Protein AF-V6AUW4-F1 (afdb_monomer_lite)

pLDDT: mean 81.78, std 16.31, range [45.12, 98.38]

Foldseek 3Di:
DDPVVVVVVVVVVVVPPDPPPPQPFDDQQPVDRQQDDDSDPQDALVVLQVSLVCVCVVQDVVVLVVLVVVLVVCVVVVNNVVQCVVDVVNVSSQSNCVSVPVDDDDVVPVDNNHPVSVVVVVVVVVVVVVVVVVVVVVVVVVVVVVVVVVVD

Radius of gyration: 26.22 Å; chains: 1; bounding box: 66×28×80 Å

Sequence (152 aa):
MNKFVILFCSIIFGMSASLTYVSASCAQNTDWQEAPCFDVLPVNREEYRTAWESYYDHKGSEWMEQKKLEMFDAKNNGTLADWMNDNIANHNVFSYYHSIGEISFPSEYDRPFFEDDFRYYAQFQQVLLFIIIIGIILASIIVGVFIIKKRK

Structure (mmCIF, N/CA/C/O backbone):
data_AF-V6AUW4-F1
#
_entry.id   AF-V6AUW4-F1
#
loop_
_atom_site.group_PDB
_atom_site.id
_atom_site.type_symbol
_atom_site.label_atom_id
_atom_site.label_alt_id
_atom_site.label_comp_id
_atom_site.label_asym_id
_atom_site.label_entity_id
_atom_site.label_seq_id
_atom_site.pdbx_PDB_ins_code
_atom_site.Cartn_x
_atom_site.Cartn_y
_atom_site.Cartn_z
_atom_site.occupancy
_atom_site.B_iso_or_equiv
_atom_site.auth_seq_id
_atom_site.auth_comp_id
_atom_site.auth_asym_id
_atom_site.auth_atom_id
_atom_site.pdbx_PDB_model_num
ATOM 1 N N . MET A 1 1 ? 9.513 3.783 61.496 1.00 52.12 1 MET A N 1
ATOM 2 C CA . MET A 1 1 ? 9.623 3.969 60.031 1.00 52.12 1 MET A CA 1
ATOM 3 C C . MET A 1 1 ? 9.109 2.702 59.357 1.00 52.12 1 MET A C 1
ATOM 5 O O . MET A 1 1 ? 9.710 1.648 59.533 1.00 52.12 1 MET A O 1
ATOM 9 N N . ASN A 1 2 ? 7.932 2.760 58.727 1.00 48.38 2 ASN A N 1
ATOM 10 C CA . ASN A 1 2 ? 7.224 1.571 58.244 1.00 48.38 2 ASN A CA 1
ATOM 11 C C . ASN A 1 2 ? 7.940 0.962 57.034 1.00 48.38 2 ASN A C 1
ATOM 13 O O . ASN A 1 2 ? 8.012 1.585 55.978 1.00 48.38 2 ASN A O 1
ATOM 17 N N . LYS A 1 3 ? 8.416 -0.280 57.185 1.00 48.31 3 LYS A N 1
ATOM 18 C CA . LYS A 1 3 ? 9.078 -1.082 56.138 1.00 48.31 3 LYS A CA 1
ATOM 19 C C . LYS A 1 3 ? 8.248 -1.194 54.844 1.00 48.31 3 LYS A C 1
ATOM 21 O O . LYS A 1 3 ? 8.813 -1.366 53.772 1.00 48.31 3 LYS A O 1
ATOM 26 N N . PHE A 1 4 ? 6.930 -1.003 54.937 1.00 53.72 4 PHE A N 1
ATOM 27 C CA . PHE A 1 4 ? 6.003 -0.955 53.804 1.00 53.72 4 PHE A CA 1
ATOM 28 C C . PHE A 1 4 ? 6.183 0.259 52.878 1.00 53.72 4 PHE A C 1
ATOM 30 O O . PHE A 1 4 ? 5.978 0.124 51.678 1.00 53.72 4 PHE A O 1
ATOM 37 N N . VAL A 1 5 ? 6.606 1.422 53.390 1.00 54.50 5 VAL A N 1
ATOM 38 C CA . VAL A 1 5 ? 6.783 2.636 52.564 1.00 54.50 5 VAL A CA 1
ATOM 39 C C . VAL A 1 5 ? 8.014 2.511 51.665 1.00 54.50 5 VAL A C 1
ATOM 41 O O . VAL A 1 5 ? 7.983 2.912 50.507 1.00 54.50 5 VAL A O 1
ATOM 44 N N . ILE A 1 6 ? 9.081 1.887 52.173 1.00 56.88 6 ILE A N 1
ATOM 45 C CA . ILE A 1 6 ? 10.311 1.654 51.404 1.00 56.88 6 ILE A CA 1
ATOM 46 C C . ILE A 1 6 ? 10.043 0.641 50.281 1.00 56.88 6 ILE A C 1
ATOM 48 O O . ILE A 1 6 ? 10.455 0.876 49.151 1.00 56.88 6 ILE A O 1
ATOM 52 N N . LEU A 1 7 ? 9.277 -0.422 50.560 1.00 54.62 7 LEU A N 1
ATOM 53 C CA . LEU A 1 7 ? 8.933 -1.445 49.566 1.00 54.62 7 LEU A CA 1
ATOM 54 C C . LEU A 1 7 ? 8.067 -0.889 48.420 1.00 54.62 7 LEU A C 1
ATOM 56 O O . LEU A 1 7 ? 8.267 -1.250 47.264 1.00 54.62 7 LEU A O 1
ATOM 60 N N . PHE A 1 8 ? 7.133 0.017 48.729 1.00 52.81 8 PHE A N 1
ATOM 61 C CA . PHE A 1 8 ? 6.244 0.616 47.730 1.00 52.81 8 PHE A CA 1
ATOM 62 C C . PHE A 1 8 ? 6.997 1.564 46.779 1.00 52.81 8 PHE A C 1
ATOM 64 O O . PHE A 1 8 ? 6.761 1.542 45.573 1.00 52.81 8 PHE A O 1
ATOM 71 N N . CYS A 1 9 ? 7.973 2.329 47.284 1.00 53.62 9 CYS A N 1
ATOM 72 C CA . CYS A 1 9 ? 8.816 3.189 46.445 1.00 53.62 9 CYS A CA 1
ATOM 73 C C . CYS A 1 9 ? 9.767 2.393 45.533 1.00 53.62 9 CYS A C 1
ATOM 75 O O . CYS A 1 9 ? 10.025 2.816 44.407 1.00 53.62 9 CYS A O 1
ATOM 77 N N . SER A 1 10 ? 10.263 1.231 45.973 1.00 54.31 10 SER A N 1
ATOM 78 C CA . SER A 1 10 ? 11.155 0.388 45.161 1.00 54.31 10 SER A CA 1
ATOM 79 C C . SER A 1 10 ? 10.449 -0.267 43.968 1.00 54.31 10 SER A C 1
ATOM 81 O O . SER A 1 10 ? 11.071 -0.459 42.927 1.00 54.31 10 SER A O 1
ATOM 83 N N . ILE A 1 11 ? 9.153 -0.578 44.092 1.00 55.09 11 ILE A N 1
ATOM 84 C CA . ILE A 1 11 ? 8.361 -1.189 43.011 1.00 55.09 11 ILE A CA 1
ATOM 85 C C . ILE A 1 11 ? 8.001 -0.149 41.941 1.00 55.09 11 ILE A C 1
ATOM 87 O O . ILE A 1 11 ? 8.085 -0.441 40.751 1.00 55.09 11 ILE A O 1
ATOM 91 N N . ILE A 1 12 ? 7.680 1.085 42.347 1.00 53.41 12 ILE A N 1
ATOM 92 C CA . ILE A 1 12 ? 7.352 2.174 41.412 1.00 53.41 12 ILE A CA 1
ATOM 93 C C . ILE A 1 12 ? 8.595 2.621 40.622 1.00 53.41 12 ILE A C 1
ATOM 95 O O . ILE A 1 12 ? 8.488 2.922 39.438 1.00 53.41 12 ILE A O 1
ATOM 99 N N . PHE A 1 13 ? 9.787 2.603 41.231 1.00 48.47 13 PHE A N 1
ATOM 100 C CA . PHE A 1 13 ? 11.029 2.982 40.544 1.00 48.47 13 PHE A CA 1
ATOM 101 C C . PHE A 1 13 ? 11.564 1.890 39.593 1.00 48.47 13 PHE A C 1
ATOM 103 O O . PHE A 1 13 ? 12.272 2.201 38.639 1.00 48.47 13 PHE A O 1
ATOM 110 N N . GLY A 1 14 ? 11.205 0.618 39.815 1.00 47.50 14 GLY A N 1
ATOM 111 C CA . GLY A 1 14 ? 11.607 -0.509 38.961 1.00 47.50 14 GLY A CA 1
ATOM 112 C C . GLY A 1 14 ? 10.835 -0.621 37.639 1.00 47.50 14 GLY A C 1
ATOM 113 O O . GLY A 1 14 ? 11.325 -1.246 36.703 1.00 47.50 14 GLY A O 1
ATOM 114 N N . MET A 1 15 ? 9.659 0.010 37.532 1.00 48.44 15 MET A N 1
ATOM 115 C CA . MET A 1 15 ? 8.868 0.060 36.290 1.00 48.44 15 MET A CA 1
ATOM 116 C C . MET A 1 15 ? 9.311 1.164 35.319 1.00 48.44 15 MET A C 1
ATOM 118 O O . MET A 1 15 ? 8.814 1.230 34.200 1.00 48.44 15 MET A O 1
ATOM 122 N N . SER A 1 16 ? 10.294 1.981 35.702 1.00 49.38 16 SER A N 1
ATOM 123 C CA . SER A 1 16 ? 10.954 2.954 34.821 1.00 49.38 16 SER A CA 1
ATOM 124 C C . SER A 1 16 ? 12.023 2.315 33.926 1.00 49.38 16 SER A C 1
ATOM 126 O O . SER A 1 16 ? 12.830 3.033 33.334 1.00 49.38 16 SER A O 1
ATOM 128 N N . ALA A 1 17 ? 12.081 0.979 33.871 1.00 50.50 17 ALA A N 1
ATOM 129 C CA . ALA A 1 17 ? 12.990 0.231 33.020 1.00 50.50 17 ALA A CA 1
ATOM 130 C C . ALA A 1 17 ? 12.699 0.545 31.547 1.00 50.50 17 ALA A C 1
ATOM 132 O O . ALA A 1 17 ? 11.838 -0.059 30.917 1.00 50.50 17 ALA A O 1
ATOM 133 N N . SER A 1 18 ? 13.429 1.536 31.045 1.00 49.56 18 SER A N 1
ATOM 134 C CA . SER A 1 18 ? 13.955 1.635 29.691 1.00 49.56 18 SER A CA 1
ATOM 135 C C . SER A 1 18 ? 13.035 1.056 28.617 1.00 49.56 18 SER A C 1
ATOM 137 O O . SER A 1 18 ? 13.272 -0.044 28.113 1.00 49.56 18 SER A O 1
ATOM 139 N N . LEU A 1 19 ? 12.036 1.837 28.199 1.00 46.84 19 LEU A N 1
ATOM 140 C CA . LEU A 1 19 ? 11.537 1.740 26.830 1.00 46.84 19 LEU A CA 1
ATOM 141 C C . LEU A 1 19 ? 12.725 2.056 25.917 1.00 46.84 19 LEU A C 1
ATOM 143 O O . LEU A 1 19 ? 13.024 3.209 25.615 1.00 46.84 19 LEU A O 1
ATOM 147 N N . THR A 1 20 ? 13.478 1.019 25.567 1.00 47.50 20 THR A N 1
ATOM 148 C CA . THR A 1 20 ? 14.484 1.091 24.521 1.00 47.50 20 THR A CA 1
ATOM 149 C C . THR A 1 20 ? 13.712 1.326 23.236 1.00 47.50 20 THR A C 1
ATOM 151 O O . THR A 1 20 ? 12.987 0.458 22.756 1.00 47.50 20 THR A O 1
ATOM 154 N N . TYR A 1 21 ? 13.795 2.555 22.734 1.00 45.12 21 TYR A N 1
ATOM 155 C CA . TYR A 1 21 ? 13.275 2.916 21.428 1.00 45.12 21 TYR A CA 1
ATOM 156 C C . TYR A 1 21 ? 14.123 2.152 20.407 1.00 45.12 21 TYR A C 1
ATOM 158 O O . TYR A 1 21 ? 15.222 2.574 20.051 1.00 45.12 21 TYR A O 1
ATOM 166 N N . VAL A 1 22 ? 13.671 0.962 20.015 1.00 47.94 22 VAL A N 1
ATOM 167 C CA . VAL A 1 22 ? 14.249 0.254 18.877 1.00 47.94 22 VAL A CA 1
ATOM 168 C C . VAL A 1 22 ? 13.820 1.049 17.650 1.00 47.94 22 VAL A C 1
ATOM 170 O O . VAL A 1 22 ? 12.699 0.913 17.173 1.00 47.94 22 VAL A O 1
ATOM 173 N N . SER A 1 23 ? 14.693 1.945 17.191 1.00 51.09 23 SER A N 1
ATOM 174 C CA . SER A 1 23 ? 14.584 2.530 15.858 1.00 51.09 23 SER A CA 1
ATOM 175 C C . SER A 1 23 ? 14.876 1.403 14.873 1.00 51.09 23 SER A C 1
ATOM 177 O O . SER A 1 23 ? 16.025 1.011 14.678 1.00 51.09 23 SER A O 1
ATOM 179 N N . ALA A 1 24 ? 13.820 0.802 14.331 1.00 52.00 24 ALA A N 1
ATOM 180 C CA . ALA A 1 24 ? 13.949 -0.021 13.145 1.00 52.00 24 ALA A CA 1
ATOM 181 C C . ALA A 1 24 ? 14.190 0.947 11.985 1.00 52.00 24 ALA A C 1
ATOM 183 O O . ALA A 1 24 ? 13.253 1.584 11.534 1.00 52.00 24 ALA A O 1
ATOM 184 N N . SER A 1 25 ? 15.444 1.118 11.567 1.00 63.66 25 SER A N 1
ATOM 185 C CA . SER A 1 25 ? 15.732 1.717 10.265 1.00 63.66 25 SER A CA 1
ATOM 186 C C . SER A 1 25 ? 15.268 0.739 9.192 1.00 63.66 25 SER A C 1
ATOM 188 O O . SER A 1 25 ? 15.566 -0.456 9.329 1.00 63.66 25 SER A O 1
ATOM 190 N N . CYS A 1 26 ? 14.598 1.197 8.132 1.00 71.00 26 CYS A N 1
ATOM 191 C CA . CYS A 1 26 ? 14.218 0.299 7.042 1.00 71.00 26 CYS A CA 1
ATOM 192 C C . CYS A 1 26 ? 15.391 -0.566 6.577 1.00 71.00 26 CYS A C 1
ATOM 194 O O . CYS A 1 26 ? 16.520 -0.099 6.395 1.00 71.00 26 CYS A O 1
ATOM 196 N N . ALA A 1 27 ? 15.103 -1.852 6.381 1.00 71.50 27 ALA A N 1
ATOM 197 C CA . ALA A 1 27 ? 16.040 -2.754 5.745 1.00 71.50 27 ALA A CA 1
ATOM 198 C C . ALA A 1 27 ? 16.359 -2.246 4.333 1.00 71.50 27 ALA A C 1
ATOM 200 O O . ALA A 1 27 ? 15.503 -1.675 3.656 1.00 71.50 27 ALA A O 1
ATOM 201 N N . GLN A 1 28 ? 17.595 -2.469 3.887 1.00 77.94 28 GLN A N 1
ATOM 202 C CA . GLN A 1 28 ? 18.009 -2.094 2.542 1.00 77.94 28 GLN A CA 1
ATOM 203 C C . GLN A 1 28 ? 17.101 -2.773 1.506 1.00 77.94 28 GLN A C 1
ATOM 205 O O . GLN A 1 28 ? 16.986 -4.000 1.480 1.00 77.94 28 GLN A O 1
ATOM 210 N N . ASN A 1 29 ? 16.475 -1.970 0.646 1.00 84.44 29 ASN A N 1
ATOM 211 C CA . ASN A 1 29 ? 15.628 -2.462 -0.431 1.00 84.44 29 ASN A CA 1
ATOM 212 C C . ASN A 1 29 ? 16.516 -2.895 -1.608 1.00 84.44 29 ASN A C 1
ATOM 214 O O . ASN A 1 29 ? 17.133 -2.072 -2.283 1.00 84.44 29 ASN A O 1
ATOM 218 N N . THR A 1 30 ? 16.642 -4.207 -1.813 1.00 88.81 30 THR A N 1
ATOM 219 C CA . THR A 1 30 ? 17.490 -4.781 -2.871 1.00 88.81 30 THR A CA 1
ATOM 220 C C . THR A 1 30 ? 16.897 -4.619 -4.269 1.00 88.81 30 THR A C 1
ATOM 222 O O . THR A 1 30 ? 17.629 -4.752 -5.246 1.00 88.81 30 THR A O 1
ATOM 225 N N . ASP A 1 31 ? 15.599 -4.328 -4.369 1.00 91.12 31 ASP A N 1
ATOM 226 C CA . ASP A 1 31 ? 14.889 -4.127 -5.632 1.00 91.12 31 ASP A CA 1
ATOM 227 C C . ASP A 1 31 ? 15.040 -2.696 -6.165 1.00 91.12 31 ASP A C 1
ATOM 229 O O . ASP A 1 31 ? 15.197 -2.502 -7.372 1.00 91.12 31 ASP A O 1
ATOM 233 N N . TRP A 1 32 ? 15.014 -1.707 -5.268 1.00 91.50 32 TRP A N 1
ATOM 234 C CA . TRP A 1 32 ? 15.182 -0.292 -5.588 1.00 91.50 32 TRP A CA 1
ATOM 235 C C . TRP A 1 32 ? 15.854 0.433 -4.417 1.00 91.50 32 TRP A C 1
ATOM 237 O O . TRP A 1 32 ? 15.247 0.640 -3.371 1.00 91.50 32 TRP A O 1
ATOM 247 N N . GLN A 1 33 ? 17.125 0.816 -4.579 1.00 88.00 33 GLN A N 1
ATOM 248 C CA . GLN A 1 33 ? 17.925 1.391 -3.485 1.00 88.00 33 GLN A CA 1
ATOM 249 C C . GLN A 1 33 ? 17.393 2.732 -2.962 1.00 88.00 33 GLN A C 1
ATOM 251 O O . GLN A 1 33 ? 17.658 3.074 -1.813 1.00 88.00 33 GLN A O 1
ATOM 256 N N . GLU A 1 34 ? 16.666 3.480 -3.791 1.00 88.44 34 GLU A N 1
ATOM 257 C CA . GLU A 1 34 ? 16.093 4.784 -3.434 1.00 88.44 34 GLU A CA 1
ATOM 258 C C . GLU A 1 34 ? 14.651 4.651 -2.922 1.00 88.44 34 GLU A C 1
ATOM 260 O O . GLU A 1 34 ? 13.992 5.665 -2.698 1.00 88.44 34 GLU A O 1
ATOM 265 N N . ALA A 1 35 ? 14.157 3.418 -2.738 1.00 87.56 35 ALA A N 1
ATOM 266 C CA . ALA A 1 35 ? 12.807 3.182 -2.254 1.00 87.56 35 ALA A CA 1
ATOM 267 C C . ALA A 1 35 ? 12.569 3.901 -0.921 1.00 87.56 35 ALA A C 1
ATOM 269 O O . ALA A 1 35 ? 13.405 3.814 -0.011 1.00 87.56 35 ALA A O 1
ATOM 270 N N . PRO A 1 36 ? 11.429 4.596 -0.780 1.00 87.50 36 PRO A N 1
ATOM 271 C CA . PRO A 1 36 ? 11.172 5.383 0.405 1.00 87.50 36 PRO A CA 1
ATOM 272 C C . PRO A 1 36 ? 10.966 4.499 1.630 1.00 87.50 36 PRO A C 1
ATOM 274 O O . PRO A 1 36 ? 10.392 3.410 1.572 1.00 87.50 36 PRO A O 1
ATOM 277 N N . CYS A 1 37 ? 11.429 5.018 2.759 1.00 83.56 37 CYS A N 1
ATOM 278 C CA . CYS A 1 37 ? 11.351 4.373 4.053 1.00 83.56 37 CYS A CA 1
ATOM 279 C C . CYS A 1 37 ? 10.403 5.158 4.961 1.00 83.56 37 CYS A C 1
ATOM 281 O O . CYS A 1 37 ? 10.664 6.318 5.275 1.00 83.56 37 CYS A O 1
ATOM 283 N N . PHE A 1 38 ? 9.313 4.521 5.386 1.00 83.06 38 PHE A N 1
ATOM 284 C CA . PHE A 1 38 ? 8.312 5.125 6.266 1.00 83.06 38 PHE A CA 1
ATOM 285 C C . PHE A 1 38 ? 8.342 4.449 7.642 1.00 83.06 38 PHE A C 1
ATOM 287 O O . PHE A 1 38 ? 7.572 3.530 7.913 1.00 83.06 38 PHE A O 1
ATOM 294 N N . ASP A 1 39 ? 9.245 4.908 8.515 1.00 74.62 39 ASP A N 1
ATOM 295 C CA . ASP A 1 39 ? 9.443 4.348 9.866 1.00 74.62 39 ASP A CA 1
ATOM 296 C C . ASP A 1 39 ? 8.332 4.734 10.862 1.00 74.62 39 ASP A C 1
ATOM 298 O O . ASP A 1 39 ? 8.222 4.159 11.948 1.00 74.62 39 ASP A O 1
ATOM 302 N N . VAL A 1 40 ? 7.504 5.723 10.513 1.00 73.50 40 VAL A N 1
ATOM 303 C CA . VAL A 1 40 ? 6.413 6.221 11.355 1.00 73.50 40 VAL A CA 1
ATOM 304 C C . VAL A 1 40 ? 5.112 6.178 10.566 1.00 73.50 40 VAL A C 1
ATOM 306 O O . VAL A 1 40 ? 4.994 6.789 9.508 1.00 73.50 40 VAL A O 1
ATOM 309 N N . LEU A 1 41 ? 4.131 5.461 11.112 1.00 77.12 41 LEU A N 1
ATOM 310 C CA . LEU A 1 41 ? 2.742 5.503 10.667 1.00 77.12 41 LEU A CA 1
ATOM 311 C C . LEU A 1 41 ? 1.922 6.380 11.628 1.00 77.12 41 LEU A C 1
ATOM 313 O O . LEU A 1 41 ? 2.213 6.393 12.831 1.00 77.12 41 LEU A O 1
ATOM 317 N N . PRO A 1 42 ? 0.851 7.034 11.155 1.00 78.12 42 PRO A N 1
ATOM 318 C CA . PRO A 1 42 ? 0.371 7.064 9.769 1.00 78.12 42 PRO A CA 1
ATOM 319 C C . PRO A 1 42 ? 1.184 8.010 8.865 1.00 78.12 42 PRO A C 1
ATOM 321 O O . PRO A 1 42 ? 1.794 8.955 9.354 1.00 78.12 42 PRO A O 1
ATOM 324 N N . VAL A 1 43 ? 1.174 7.762 7.551 1.00 85.69 43 VAL A N 1
ATOM 325 C CA . VAL A 1 43 ? 1.907 8.561 6.548 1.00 85.69 43 VAL A CA 1
ATOM 326 C C . VAL A 1 43 ? 0.973 9.563 5.876 1.00 85.69 43 VAL A C 1
ATOM 328 O O . VAL A 1 43 ? -0.209 9.284 5.647 1.00 85.69 43 VAL A O 1
ATOM 331 N N . ASN A 1 44 ? 1.486 10.735 5.511 1.00 88.69 44 ASN A N 1
ATOM 332 C CA . ASN A 1 44 ? 0.741 11.652 4.663 1.00 88.69 44 ASN A CA 1
ATOM 333 C C . ASN A 1 44 ? 0.557 11.062 3.250 1.00 88.69 44 ASN A C 1
ATOM 335 O O . ASN A 1 44 ? 1.514 10.625 2.614 1.00 88.69 44 ASN A O 1
ATOM 339 N N . ARG A 1 45 ? -0.674 11.063 2.726 1.00 88.12 45 ARG A N 1
ATOM 340 C CA . ARG A 1 45 ? -0.985 10.441 1.426 1.00 88.12 45 ARG A CA 1
ATOM 341 C C . ARG A 1 45 ? -0.215 11.061 0.260 1.00 88.12 45 ARG A C 1
ATOM 343 O O . ARG A 1 45 ? 0.240 10.335 -0.617 1.00 88.12 45 ARG A O 1
ATOM 350 N N . GLU A 1 46 ? -0.066 12.382 0.251 1.00 90.62 46 GLU A N 1
ATOM 351 C CA . GLU A 1 46 ? 0.620 13.084 -0.836 1.00 90.62 46 GLU A CA 1
ATOM 352 C C . GLU A 1 46 ? 2.134 12.869 -0.775 1.00 90.62 46 GLU A C 1
ATOM 354 O O . GLU A 1 46 ? 2.773 12.664 -1.806 1.00 90.62 46 GLU A O 1
ATOM 359 N N . GLU A 1 47 ? 2.699 12.838 0.432 1.00 91.31 47 GLU A N 1
ATOM 360 C CA . GLU A 1 47 ? 4.094 12.449 0.647 1.00 91.31 47 GLU A CA 1
ATOM 361 C C . GLU A 1 47 ? 4.346 11.016 0.167 1.00 91.31 47 GLU A C 1
ATOM 363 O O . GLU A 1 47 ? 5.276 10.780 -0.600 1.00 91.31 47 GLU A O 1
ATOM 368 N N . TYR A 1 48 ? 3.473 10.073 0.537 1.00 91.75 48 TYR A N 1
ATOM 369 C CA . TYR A 1 48 ? 3.561 8.684 0.095 1.00 91.75 48 TYR A CA 1
ATOM 370 C C . TYR A 1 48 ? 3.469 8.564 -1.432 1.00 91.75 48 TYR A C 1
ATOM 372 O O . TYR A 1 48 ? 4.292 7.894 -2.049 1.00 91.75 48 TYR A O 1
ATOM 380 N N . ARG A 1 49 ? 2.514 9.256 -2.064 1.00 92.88 49 ARG A N 1
ATOM 381 C CA . ARG A 1 49 ? 2.363 9.291 -3.527 1.00 92.88 49 ARG A CA 1
ATOM 382 C C . ARG A 1 49 ? 3.613 9.832 -4.219 1.00 92.88 49 ARG A C 1
ATOM 384 O O . ARG A 1 49 ? 4.093 9.220 -5.168 1.00 92.88 49 ARG A O 1
ATOM 391 N N . THR A 1 50 ? 4.137 10.954 -3.732 1.00 93.44 50 THR A N 1
ATOM 392 C CA . THR A 1 50 ? 5.320 11.618 -4.301 1.00 93.44 50 THR A CA 1
ATOM 393 C C . THR A 1 50 ? 6.556 10.734 -4.167 1.00 93.44 50 THR A C 1
ATOM 395 O O . THR A 1 50 ? 7.313 10.567 -5.113 1.00 93.44 50 THR A O 1
ATOM 398 N N . ALA A 1 51 ? 6.741 10.095 -3.015 1.00 92.62 51 ALA A N 1
ATOM 399 C CA . ALA A 1 51 ? 7.896 9.247 -2.753 1.00 92.62 51 ALA A CA 1
ATOM 400 C C . ALA A 1 51 ? 7.968 7.998 -3.652 1.00 92.62 51 ALA A C 1
ATOM 402 O O . ALA A 1 51 ? 9.054 7.487 -3.914 1.00 92.62 51 ALA A O 1
ATOM 403 N N . TRP A 1 52 ? 6.821 7.508 -4.127 1.00 94.56 52 TRP A N 1
ATOM 404 C CA . TRP A 1 52 ? 6.733 6.359 -5.030 1.00 94.56 52 TRP A CA 1
ATOM 405 C C . TRP A 1 52 ? 6.660 6.744 -6.514 1.00 94.56 52 TRP A C 1
ATOM 407 O O . TRP A 1 52 ? 6.655 5.851 -7.360 1.00 94.56 52 TRP A O 1
ATOM 417 N N . GLU A 1 53 ? 6.617 8.036 -6.861 1.00 93.88 53 GLU A N 1
ATOM 418 C CA . GLU A 1 53 ? 6.320 8.489 -8.229 1.00 93.88 53 GLU A CA 1
ATOM 419 C C . GLU A 1 53 ? 7.327 7.981 -9.272 1.00 93.88 53 GLU A C 1
ATOM 421 O O . GLU A 1 53 ? 6.939 7.603 -10.376 1.00 93.88 53 GLU A O 1
ATOM 426 N N . SER A 1 54 ? 8.606 7.899 -8.898 1.00 94.38 54 SER A N 1
ATOM 427 C CA . SER A 1 54 ? 9.703 7.493 -9.780 1.00 94.38 54 SER A CA 1
ATOM 428 C C . SER A 1 54 ? 9.851 5.978 -9.929 1.00 94.38 54 SER A C 1
ATOM 430 O O . SER A 1 54 ? 10.580 5.521 -10.812 1.00 94.38 54 SER A O 1
ATOM 432 N N . TYR A 1 55 ? 9.155 5.175 -9.114 1.00 95.31 55 TYR A N 1
ATOM 433 C CA . TYR A 1 55 ? 9.296 3.718 -9.154 1.00 95.31 55 TYR A CA 1
ATOM 434 C C . TYR A 1 55 ? 8.853 3.129 -10.497 1.00 95.31 55 TYR A C 1
ATOM 436 O O . TYR A 1 55 ? 9.499 2.225 -11.031 1.00 95.31 55 TYR A O 1
ATOM 444 N N . TYR A 1 56 ? 7.774 3.672 -11.068 1.00 95.81 56 TYR A N 1
ATOM 445 C CA . TYR A 1 56 ? 7.251 3.215 -12.354 1.00 95.81 56 TYR A CA 1
ATOM 446 C C . TYR A 1 56 ? 8.272 3.407 -13.481 1.00 95.81 56 TYR A C 1
ATOM 448 O O . TYR A 1 56 ? 8.503 2.493 -14.274 1.00 95.81 56 TYR A O 1
ATOM 456 N N . ASP A 1 57 ? 8.948 4.557 -13.502 1.00 95.81 57 ASP A N 1
ATOM 457 C CA . ASP A 1 57 ? 9.993 4.861 -14.482 1.00 95.81 57 ASP A CA 1
ATOM 458 C C . ASP A 1 57 ? 11.265 4.038 -14.236 1.00 95.81 57 ASP A C 1
ATOM 460 O O . ASP A 1 57 ? 11.907 3.594 -15.187 1.00 95.81 57 ASP A O 1
ATOM 464 N N . HIS A 1 58 ? 11.608 3.778 -12.969 1.00 95.50 58 HIS A N 1
ATOM 465 C CA . HIS A 1 58 ? 12.739 2.927 -12.595 1.00 95.50 58 HIS A CA 1
ATOM 466 C C . HIS A 1 58 ? 12.582 1.486 -13.109 1.00 95.50 58 HIS A C 1
ATOM 468 O O . HIS A 1 58 ? 13.555 0.882 -13.565 1.00 95.50 58 HIS A O 1
ATOM 474 N N . LYS A 1 59 ? 11.368 0.926 -13.039 1.00 96.44 59 LYS A N 1
ATOM 475 C CA . LYS A 1 59 ? 11.083 -0.447 -13.483 1.00 96.44 59 LYS A CA 1
ATOM 476 C C . LYS A 1 59 ? 10.745 -0.568 -14.962 1.00 96.44 59 LYS A C 1
ATOM 478 O O . LYS A 1 59 ? 11.081 -1.577 -15.580 1.00 96.44 59 LYS A O 1
ATOM 483 N N . GLY A 1 60 ? 10.108 0.452 -15.523 1.00 96.88 60 GLY A N 1
ATOM 484 C CA . GLY A 1 60 ? 9.607 0.450 -16.888 1.00 96.88 60 GLY A CA 1
ATOM 485 C C . GLY A 1 60 ? 8.160 -0.033 -16.983 1.00 96.88 60 GLY A C 1
ATOM 486 O O . GLY A 1 60 ? 7.719 -0.948 -16.284 1.00 96.88 60 GLY A O 1
ATOM 487 N N . SER A 1 61 ? 7.424 0.589 -17.903 1.00 96.19 61 SER A N 1
ATOM 488 C CA . SER A 1 61 ? 5.974 0.436 -18.041 1.00 96.19 61 SER A CA 1
ATOM 489 C C . SER A 1 61 ? 5.520 -0.990 -18.339 1.00 96.19 61 SER A C 1
ATOM 491 O O . SER A 1 61 ? 4.575 -1.463 -17.722 1.00 96.19 61 SER A O 1
ATOM 493 N N . GLU A 1 62 ? 6.190 -1.693 -19.254 1.00 97.88 62 GLU A N 1
ATOM 494 C CA . GLU A 1 62 ? 5.812 -3.061 -19.638 1.00 97.88 62 GLU A CA 1
ATOM 495 C C . GLU A 1 62 ? 5.845 -4.012 -18.435 1.00 97.88 62 GLU A C 1
ATOM 497 O O . GLU A 1 62 ? 4.898 -4.763 -18.198 1.00 97.88 62 GLU A O 1
ATOM 502 N N . TRP A 1 63 ? 6.906 -3.927 -17.630 1.00 97.56 63 TRP A N 1
ATOM 503 C CA . TRP A 1 63 ? 7.057 -4.753 -16.438 1.00 97.56 63 TRP A CA 1
ATOM 504 C C . TRP A 1 63 ? 6.043 -4.381 -15.352 1.00 97.56 63 TRP A C 1
ATOM 506 O O . TRP A 1 63 ? 5.432 -5.267 -14.753 1.00 97.56 63 TRP A O 1
ATOM 516 N N . MET A 1 64 ? 5.828 -3.080 -15.121 1.00 98.00 64 MET A N 1
ATOM 517 C CA . MET A 1 64 ? 4.855 -2.598 -14.136 1.00 98.00 64 MET A CA 1
ATOM 518 C C . MET A 1 64 ? 3.432 -3.038 -14.480 1.00 98.00 64 MET A C 1
ATOM 520 O O . MET A 1 64 ? 2.731 -3.556 -13.614 1.00 98.00 64 MET A O 1
ATOM 524 N N . GLU A 1 65 ? 3.026 -2.921 -15.744 1.00 97.56 65 GLU A N 1
ATOM 525 C CA . GLU A 1 65 ? 1.692 -3.333 -16.184 1.00 97.56 65 GLU A CA 1
ATOM 526 C C . GLU A 1 65 ? 1.511 -4.854 -16.140 1.00 97.56 65 GLU A C 1
ATOM 528 O O . GLU A 1 65 ? 0.446 -5.331 -15.747 1.00 97.56 65 GLU A O 1
ATOM 533 N N . GLN A 1 66 ? 2.547 -5.645 -16.437 1.00 98.38 66 GLN A N 1
ATOM 534 C CA . GLN A 1 66 ? 2.486 -7.089 -16.201 1.00 98.38 66 GLN A CA 1
ATOM 535 C C . GLN A 1 66 ? 2.284 -7.395 -14.708 1.00 98.38 66 GLN A C 1
ATOM 537 O O . GLN A 1 66 ? 1.410 -8.184 -14.340 1.00 98.38 66 GLN A O 1
ATOM 542 N N . LYS A 1 67 ? 3.066 -6.759 -13.830 1.00 98.25 67 LYS A N 1
ATOM 543 C CA . LYS A 1 67 ? 2.980 -6.987 -12.384 1.00 98.25 67 LYS A CA 1
ATOM 544 C C . LYS A 1 67 ? 1.674 -6.498 -11.776 1.00 98.25 67 LYS A C 1
ATOM 546 O O . LYS A 1 67 ? 1.171 -7.126 -10.846 1.00 98.25 67 LYS A O 1
ATOM 551 N N . LYS A 1 68 ? 1.084 -5.444 -12.336 1.00 97.88 68 LYS A N 1
ATOM 552 C CA . LYS A 1 68 ? -0.271 -4.994 -12.016 1.00 97.88 68 LYS A CA 1
ATOM 553 C C . LYS A 1 68 ? -1.283 -6.115 -12.229 1.00 97.88 68 LYS A C 1
ATOM 555 O O . LYS A 1 68 ? -2.073 -6.384 -11.329 1.00 97.88 68 LYS A O 1
ATOM 560 N N . LEU A 1 69 ? -1.245 -6.791 -13.379 1.00 98.25 69 LEU A N 1
ATOM 561 C CA . LEU A 1 69 ? -2.157 -7.902 -13.673 1.00 98.25 69 LEU A CA 1
ATOM 562 C C . LEU A 1 69 ? -1.986 -9.049 -12.668 1.00 98.25 69 LEU A C 1
ATOM 564 O O . LEU A 1 69 ? -2.971 -9.483 -12.078 1.00 98.25 69 LEU A O 1
ATOM 568 N N . GLU A 1 70 ? -0.744 -9.465 -12.395 1.00 98.25 70 GLU A N 1
ATOM 569 C CA . GLU A 1 70 ? -0.449 -10.501 -11.391 1.00 98.25 70 GLU A CA 1
ATOM 570 C C . GLU A 1 70 ? -0.985 -10.122 -9.996 1.00 98.25 70 GLU A C 1
ATOM 572 O O . GLU A 1 70 ? -1.598 -10.942 -9.308 1.00 98.25 70 GLU A O 1
ATOM 577 N N . MET A 1 71 ? -0.799 -8.862 -9.590 1.00 97.69 71 MET A N 1
ATOM 578 C CA . MET A 1 71 ? -1.285 -8.327 -8.317 1.00 97.69 71 MET A CA 1
ATOM 579 C C . MET A 1 71 ? -2.818 -8.352 -8.231 1.00 97.69 71 MET A C 1
ATOM 581 O O . MET A 1 71 ? -3.377 -8.751 -7.206 1.00 97.69 71 MET A O 1
ATOM 585 N N . PHE A 1 72 ? -3.517 -7.922 -9.287 1.00 96.94 72 PHE A N 1
ATOM 586 C CA . PHE A 1 72 ? -4.982 -7.925 -9.313 1.00 96.94 72 PHE A CA 1
ATOM 587 C C . PHE A 1 72 ? -5.557 -9.342 -9.344 1.00 96.94 72 PHE A C 1
ATOM 589 O O . PHE A 1 72 ? -6.553 -9.597 -8.665 1.00 96.94 72 PHE A O 1
ATOM 596 N N . ASP A 1 73 ? -4.913 -10.276 -10.041 1.00 97.69 73 ASP A N 1
ATOM 597 C CA . ASP A 1 73 ? -5.287 -11.689 -9.998 1.00 97.69 73 ASP A CA 1
ATOM 598 C C . ASP A 1 73 ? -5.119 -12.259 -8.583 1.00 97.69 73 ASP A C 1
ATOM 600 O O . ASP A 1 73 ? -6.033 -12.902 -8.059 1.00 97.69 73 ASP A O 1
ATOM 604 N N . ALA A 1 74 ? -4.006 -11.953 -7.907 1.00 96.12 74 ALA A N 1
ATOM 605 C CA . ALA A 1 74 ? -3.790 -12.353 -6.518 1.00 96.12 74 ALA A CA 1
ATOM 606 C C . ALA A 1 74 ? -4.835 -11.740 -5.568 1.00 96.12 74 ALA A C 1
ATOM 608 O O . ALA A 1 74 ? -5.357 -12.426 -4.688 1.00 96.12 74 ALA A O 1
ATOM 609 N N . LYS A 1 75 ? -5.209 -10.469 -5.767 1.00 94.38 75 LYS A N 1
ATOM 610 C CA . LYS A 1 75 ? -6.293 -9.814 -5.017 1.00 94.38 75 LYS A CA 1
ATOM 611 C C . LYS A 1 75 ? -7.632 -10.525 -5.211 1.00 94.38 75 LYS A C 1
ATOM 613 O O . LYS A 1 75 ? -8.313 -10.799 -4.226 1.00 94.38 75 LYS A O 1
ATOM 618 N N . ASN A 1 76 ? -7.998 -10.841 -6.450 1.00 94.12 76 ASN A N 1
ATOM 619 C CA . ASN A 1 76 ? -9.274 -11.484 -6.769 1.00 94.12 76 ASN A CA 1
ATOM 620 C C . ASN A 1 76 ? -9.364 -12.918 -6.230 1.00 94.12 76 ASN A C 1
ATOM 622 O O . ASN A 1 76 ? -10.450 -13.374 -5.878 1.00 94.12 76 ASN A O 1
ATOM 626 N N . ASN A 1 77 ? -8.225 -13.602 -6.115 1.00 95.50 77 ASN A N 1
ATOM 627 C CA . ASN A 1 77 ? -8.138 -14.957 -5.577 1.00 95.50 77 ASN A CA 1
ATOM 628 C C . ASN A 1 77 ? -7.921 -15.006 -4.053 1.00 95.50 77 ASN A C 1
ATOM 630 O O . ASN A 1 77 ? -7.847 -16.095 -3.488 1.00 95.50 77 ASN A O 1
ATOM 634 N N . GLY A 1 78 ? -7.818 -13.855 -3.378 1.00 92.69 78 GLY A N 1
ATOM 635 C CA . GLY A 1 78 ? -7.565 -13.791 -1.935 1.00 92.69 78 GLY A CA 1
ATOM 636 C C . GLY A 1 78 ? -6.135 -14.169 -1.526 1.00 92.69 78 GLY A C 1
ATOM 637 O O . GLY A 1 78 ? -5.900 -14.466 -0.362 1.00 92.69 78 GLY A O 1
ATOM 638 N N . THR A 1 79 ? -5.178 -14.144 -2.456 1.00 95.12 79 THR A N 1
ATOM 639 C CA . THR A 1 79 ? -3.764 -14.511 -2.246 1.00 95.12 79 THR A CA 1
ATOM 640 C C . THR A 1 79 ? -2.820 -13.307 -2.352 1.00 95.12 79 THR A C 1
ATOM 642 O O . THR A 1 79 ? -1.625 -13.463 -2.599 1.00 95.12 79 THR A O 1
ATOM 645 N N . LEU A 1 80 ? -3.336 -12.079 -2.202 1.00 93.94 80 LEU A N 1
ATOM 646 C CA . LEU A 1 80 ? -2.539 -10.851 -2.326 1.00 93.94 80 LEU A CA 1
ATOM 647 C C . LEU A 1 80 ? -1.416 -10.776 -1.284 1.00 93.94 80 LEU A C 1
ATOM 649 O O . LEU A 1 80 ? -0.314 -10.354 -1.616 1.00 93.94 80 LEU A O 1
ATOM 653 N N . ALA A 1 81 ? -1.679 -11.197 -0.043 1.00 92.12 81 ALA A N 1
ATOM 654 C CA . ALA A 1 81 ? -0.666 -11.219 1.012 1.00 92.12 81 ALA A CA 1
ATOM 655 C C . ALA A 1 81 ? 0.503 -12.148 0.650 1.00 92.12 81 ALA A C 1
ATOM 657 O O . ALA A 1 81 ? 1.659 -11.743 0.758 1.00 92.12 81 ALA A O 1
ATOM 658 N N . ASP A 1 82 ? 0.208 -13.349 0.149 1.00 94.31 82 ASP A N 1
ATOM 659 C CA . ASP A 1 82 ? 1.228 -14.299 -0.304 1.00 94.31 82 ASP A CA 1
ATOM 660 C C . ASP A 1 82 ? 2.030 -13.732 -1.479 1.00 94.31 82 ASP A C 1
ATOM 662 O O . ASP A 1 82 ? 3.257 -13.774 -1.470 1.00 94.31 82 ASP A O 1
ATOM 666 N N . TRP A 1 83 ? 1.350 -13.120 -2.453 1.00 95.94 83 TRP A N 1
ATOM 667 C CA . TRP A 1 83 ? 2.001 -12.490 -3.601 1.00 95.94 83 TRP A CA 1
ATOM 668 C C . TRP A 1 83 ? 2.927 -11.337 -3.189 1.00 95.94 83 TRP A C 1
ATOM 670 O O . TRP A 1 83 ? 4.048 -11.248 -3.686 1.00 95.94 83 TRP A O 1
ATOM 680 N N . MET A 1 84 ? 2.508 -10.481 -2.250 1.00 93.94 84 MET A N 1
ATOM 681 C CA . MET A 1 84 ? 3.350 -9.398 -1.725 1.00 93.94 84 MET A CA 1
ATOM 682 C C . MET A 1 84 ? 4.572 -9.923 -0.960 1.00 93.94 84 MET A C 1
ATOM 684 O O . MET A 1 84 ? 5.625 -9.292 -1.000 1.00 93.94 84 MET A O 1
ATOM 688 N N . ASN A 1 85 ? 4.433 -11.051 -0.259 1.00 91.56 85 ASN A N 1
ATOM 689 C CA . ASN A 1 85 ? 5.493 -11.636 0.566 1.00 91.56 85 ASN A CA 1
ATOM 690 C C . ASN A 1 85 ? 6.473 -12.521 -0.221 1.00 91.56 85 ASN A C 1
ATOM 692 O O . ASN A 1 85 ? 7.537 -12.842 0.304 1.00 91.56 85 ASN A O 1
ATOM 696 N N . ASP A 1 86 ? 6.137 -12.910 -1.454 1.00 94.88 86 ASP A N 1
ATOM 697 C CA . ASP A 1 86 ? 6.993 -13.737 -2.313 1.00 94.88 86 ASP A CA 1
ATOM 698 C C . ASP A 1 86 ? 8.350 -13.070 -2.592 1.00 94.88 86 ASP A C 1
ATOM 700 O O . ASP A 1 86 ? 9.403 -13.702 -2.494 1.00 94.88 86 ASP A O 1
ATOM 704 N N . ASN A 1 87 ? 8.348 -11.770 -2.899 1.00 93.19 87 ASN A N 1
ATOM 705 C CA . ASN A 1 87 ? 9.574 -11.001 -3.088 1.00 93.19 87 ASN A CA 1
ATOM 706 C C . ASN A 1 87 ? 9.354 -9.490 -2.894 1.00 93.19 87 ASN A C 1
ATOM 708 O O . ASN A 1 87 ? 8.243 -8.973 -3.000 1.00 93.19 87 ASN A O 1
ATOM 712 N N . ILE A 1 88 ? 10.450 -8.761 -2.660 1.00 92.38 88 ILE A N 1
ATOM 713 C CA . ILE A 1 88 ? 10.411 -7.315 -2.391 1.00 92.38 88 ILE A CA 1
ATOM 714 C C . ILE A 1 88 ? 9.914 -6.482 -3.585 1.00 92.38 88 ILE A C 1
ATOM 716 O O . ILE A 1 88 ? 9.307 -5.434 -3.384 1.00 92.38 88 ILE A O 1
ATOM 720 N N . ALA A 1 89 ? 10.099 -6.957 -4.821 1.00 95.31 89 ALA A N 1
ATOM 721 C CA . ALA A 1 89 ? 9.625 -6.257 -6.011 1.00 95.31 89 ALA A CA 1
ATOM 722 C C . ALA A 1 89 ? 8.091 -6.246 -6.065 1.00 95.31 89 ALA A C 1
ATOM 724 O O . ALA A 1 89 ? 7.490 -5.214 -6.347 1.00 95.31 89 ALA A O 1
ATOM 725 N N . ASN A 1 90 ? 7.444 -7.358 -5.708 1.00 96.56 90 ASN A N 1
ATOM 726 C CA . ASN A 1 90 ? 5.989 -7.427 -5.597 1.00 96.56 90 ASN A CA 1
ATOM 727 C C . ASN A 1 90 ? 5.469 -6.461 -4.514 1.00 96.56 90 ASN A C 1
ATOM 729 O O . ASN A 1 90 ? 4.489 -5.749 -4.734 1.00 96.56 90 ASN A O 1
ATOM 733 N N . HIS A 1 91 ? 6.151 -6.369 -3.366 1.00 93.00 91 HIS A N 1
ATOM 734 C CA . HIS A 1 91 ? 5.800 -5.402 -2.320 1.00 93.00 91 HIS A CA 1
ATOM 735 C C . HIS A 1 91 ? 5.925 -3.942 -2.790 1.00 93.00 91 HIS A C 1
ATOM 737 O O . HIS A 1 91 ? 5.056 -3.113 -2.505 1.00 93.00 91 HIS A O 1
ATOM 743 N N . ASN A 1 92 ? 6.981 -3.623 -3.538 1.00 94.69 92 ASN A N 1
ATOM 744 C CA . ASN A 1 92 ? 7.186 -2.295 -4.111 1.00 94.69 92 ASN A CA 1
ATOM 745 C C . ASN A 1 92 ? 6.117 -1.962 -5.173 1.00 94.69 92 ASN A C 1
ATOM 747 O O . ASN A 1 92 ? 5.580 -0.856 -5.174 1.00 94.69 92 ASN A O 1
ATOM 751 N N . VAL A 1 93 ? 5.734 -2.927 -6.021 1.00 96.69 93 VAL A N 1
ATOM 752 C CA . VAL A 1 93 ? 4.616 -2.779 -6.974 1.00 96.69 93 VAL A CA 1
ATOM 753 C C . VAL A 1 93 ? 3.310 -2.488 -6.242 1.00 96.69 93 VAL A C 1
ATOM 755 O O . VAL A 1 93 ? 2.600 -1.551 -6.609 1.00 96.69 93 VAL A O 1
ATOM 758 N N . PHE A 1 94 ? 3.001 -3.251 -5.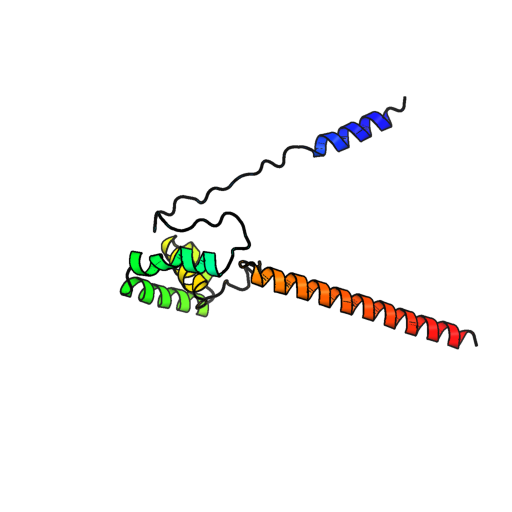190 1.00 95.50 94 PHE A N 1
ATOM 759 C CA . PHE A 1 94 ? 1.828 -2.982 -4.363 1.00 95.50 94 PHE A CA 1
ATOM 760 C C . PHE A 1 94 ? 1.875 -1.562 -3.794 1.00 95.50 94 PHE A C 1
ATOM 762 O O . PHE A 1 94 ? 0.899 -0.827 -3.911 1.00 95.50 94 PHE A O 1
ATOM 769 N N . SER A 1 95 ? 3.014 -1.162 -3.227 1.00 93.06 95 SER A N 1
ATOM 770 C CA . SER A 1 95 ? 3.189 0.158 -2.617 1.00 93.06 95 SER A CA 1
ATOM 771 C C . SER A 1 95 ? 2.975 1.290 -3.622 1.00 93.06 95 SER A C 1
ATOM 773 O O . SER A 1 95 ? 2.279 2.258 -3.317 1.00 93.06 95 SER A O 1
ATOM 775 N N . TYR A 1 96 ? 3.481 1.139 -4.849 1.00 95.38 96 TYR A N 1
ATOM 776 C CA . TYR A 1 96 ? 3.224 2.076 -5.940 1.00 95.38 96 TYR A CA 1
ATOM 777 C C . TYR A 1 96 ? 1.730 2.181 -6.276 1.00 95.38 96 TYR A C 1
ATOM 779 O O . TYR A 1 96 ? 1.159 3.266 -6.201 1.00 95.38 96 TYR A O 1
ATOM 787 N N . TYR A 1 97 ? 1.061 1.069 -6.597 1.00 95.81 97 TYR A N 1
ATOM 788 C CA . TYR A 1 97 ? -0.358 1.114 -6.974 1.00 95.81 97 TYR A CA 1
ATOM 789 C C . TYR A 1 97 ? -1.262 1.533 -5.806 1.00 95.81 97 TYR A C 1
ATOM 791 O O . TYR A 1 97 ? -2.333 2.108 -6.016 1.00 95.81 97 TYR A O 1
ATOM 799 N N . HIS A 1 98 ? -0.831 1.280 -4.570 1.00 93.12 98 HIS A N 1
ATOM 800 C CA . HIS A 1 98 ? -1.490 1.763 -3.364 1.00 93.12 98 HIS A CA 1
ATOM 801 C C . HIS A 1 98 ? -1.349 3.283 -3.230 1.00 93.12 98 HIS A C 1
ATOM 803 O O . HIS A 1 98 ? -2.315 3.964 -2.883 1.00 93.12 98 HIS A O 1
ATOM 809 N N . SER A 1 99 ? -0.177 3.837 -3.560 1.00 92.44 99 SER A N 1
ATOM 810 C CA . SER A 1 99 ? 0.095 5.275 -3.457 1.00 92.44 99 SER A CA 1
ATOM 811 C C . SER A 1 99 ? -0.755 6.116 -4.411 1.00 92.44 99 SER A C 1
ATOM 813 O O . SER A 1 99 ? -1.164 7.224 -4.059 1.00 92.44 99 SER A O 1
ATOM 815 N N . ILE A 1 100 ? -1.098 5.562 -5.577 1.00 93.88 100 ILE A N 1
ATOM 816 C CA . ILE A 1 100 ? -1.992 6.187 -6.562 1.00 93.88 100 ILE A CA 1
ATOM 817 C C . ILE A 1 100 ? -3.465 5.769 -6.414 1.00 93.88 100 ILE A C 1
ATOM 819 O O . ILE A 1 100 ? -4.310 6.207 -7.192 1.00 93.88 100 ILE A O 1
ATOM 823 N N . GLY A 1 101 ? -3.798 4.956 -5.406 1.00 91.31 101 GLY A N 1
ATOM 824 C CA . GLY A 1 101 ? -5.178 4.606 -5.058 1.00 91.31 101 GLY A CA 1
ATOM 825 C C . GLY A 1 101 ? -5.847 3.561 -5.957 1.00 91.31 101 GLY A C 1
ATOM 826 O O . GLY A 1 101 ? -7.069 3.431 -5.925 1.00 91.31 101 GLY A O 1
ATOM 827 N N . GLU A 1 102 ? -5.086 2.800 -6.744 1.00 93.94 102 GLU A N 1
ATOM 828 C CA . GLU A 1 102 ? -5.638 1.713 -7.567 1.00 93.94 102 GLU A CA 1
ATOM 829 C C . GLU A 1 102 ? -5.851 0.413 -6.775 1.00 93.94 102 GLU A C 1
ATOM 831 O O . GLU A 1 102 ? -6.680 -0.429 -7.137 1.00 93.94 102 GLU A O 1
ATOM 836 N N . ILE A 1 103 ? -5.125 0.246 -5.669 1.00 92.00 103 ILE A N 1
ATOM 837 C CA . ILE A 1 103 ? -5.291 -0.871 -4.743 1.00 92.00 103 ILE A CA 1
ATOM 838 C C . ILE A 1 103 ? -5.355 -0.364 -3.302 1.00 92.00 103 ILE A C 1
ATOM 840 O O . ILE A 1 103 ? -4.871 0.714 -2.978 1.00 92.00 103 ILE A O 1
ATOM 844 N N . SER A 1 104 ? -5.989 -1.145 -2.433 1.00 86.62 104 SER A N 1
ATOM 845 C CA . SER A 1 104 ? -6.072 -0.905 -0.991 1.00 86.62 104 SER A CA 1
ATOM 846 C C . SER A 1 104 ? -5.518 -2.128 -0.274 1.00 86.62 104 SER A C 1
ATOM 848 O O . SER A 1 104 ? -5.557 -3.231 -0.830 1.00 86.62 104 SER A O 1
ATOM 850 N N . PHE A 1 105 ? -5.028 -1.945 0.950 1.00 80.12 105 PHE A N 1
ATOM 851 C CA . PHE A 1 105 ? -4.638 -3.068 1.793 1.00 80.12 105 PHE A CA 1
ATOM 852 C C . PHE A 1 105 ? -5.784 -4.086 1.945 1.00 80.12 105 PHE A C 1
ATOM 854 O O . PHE A 1 105 ? -6.957 -3.694 1.970 1.00 80.12 105 PHE A O 1
ATOM 861 N N . PRO A 1 106 ? -5.472 -5.393 2.060 1.00 75.00 106 PRO A N 1
ATOM 862 C CA . PRO A 1 106 ? -6.453 -6.379 2.496 1.00 75.00 106 PRO A CA 1
ATOM 863 C C . PRO A 1 106 ? -7.093 -5.933 3.813 1.00 75.00 106 PRO A C 1
ATOM 865 O O . PRO A 1 106 ? -6.411 -5.365 4.666 1.00 75.00 106 PRO A O 1
ATOM 868 N N . SER A 1 107 ? -8.372 -6.252 4.017 1.00 70.31 107 SER A N 1
ATOM 869 C CA . SER A 1 107 ? -9.115 -5.900 5.240 1.00 70.31 107 SER A CA 1
ATOM 870 C C . SER A 1 107 ? -8.474 -6.428 6.529 1.00 70.31 107 SER A C 1
ATOM 872 O O . SER A 1 107 ? -8.798 -5.979 7.616 1.00 70.31 107 SER A O 1
ATOM 874 N N . GLU A 1 108 ? -7.568 -7.396 6.425 1.00 65.81 108 GLU A N 1
ATOM 875 C CA . GLU A 1 108 ? -6.789 -7.944 7.540 1.00 65.81 108 GLU A CA 1
ATOM 876 C C . GLU A 1 108 ? -5.765 -6.941 8.103 1.00 65.81 108 GLU A C 1
ATOM 878 O O . GLU A 1 108 ? -5.349 -7.046 9.256 1.00 65.81 108 GLU A O 1
ATOM 883 N N . TYR A 1 109 ? -5.396 -5.932 7.311 1.00 66.50 109 TYR A N 1
ATOM 884 C CA . TYR A 1 109 ? -4.499 -4.841 7.681 1.00 66.50 109 TYR A CA 1
ATOM 885 C C . TYR A 1 109 ? -5.288 -3.554 7.958 1.00 66.50 109 TYR A C 1
ATOM 887 O O . TYR A 1 109 ? -4.877 -2.478 7.537 1.00 66.50 109 TYR A O 1
ATOM 895 N N . ASP A 1 110 ? -6.401 -3.656 8.695 1.00 64.81 110 ASP A N 1
ATOM 896 C CA . ASP A 1 110 ? -7.353 -2.567 9.012 1.00 64.81 110 ASP A CA 1
ATOM 897 C C . ASP A 1 110 ? -6.784 -1.452 9.921 1.00 64.81 110 ASP A C 1
ATOM 899 O O . ASP A 1 110 ? -7.500 -0.758 10.645 1.00 64.81 110 ASP A O 1
ATOM 903 N N . ARG A 1 111 ? -5.458 -1.298 9.954 1.00 67.50 111 ARG A N 1
ATOM 904 C CA . ARG A 1 111 ? -4.813 -0.184 10.636 1.00 67.50 111 ARG A CA 1
ATOM 905 C C . ARG A 1 111 ? -4.801 1.022 9.700 1.00 67.50 111 ARG A C 1
ATOM 907 O O . ARG A 1 111 ? -4.435 0.864 8.539 1.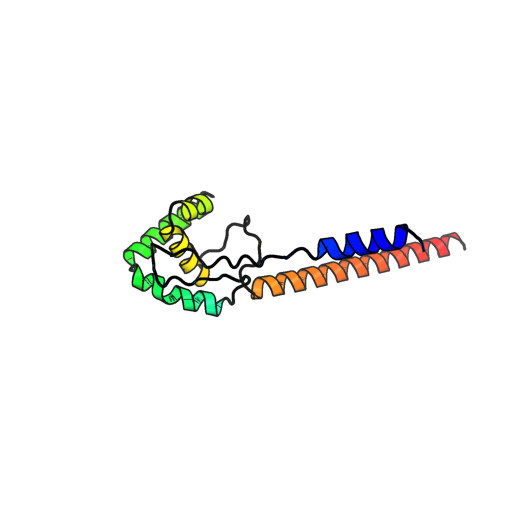00 67.50 111 ARG A O 1
ATOM 914 N N . PRO A 1 112 ? -5.144 2.219 10.204 1.00 72.81 112 PRO A N 1
ATOM 915 C CA . PRO A 1 112 ? -5.058 3.439 9.415 1.00 72.81 112 PRO A CA 1
ATOM 916 C C . PRO A 1 112 ? -3.614 3.618 8.944 1.00 72.81 112 PRO A C 1
ATOM 918 O O . PRO A 1 112 ? -2.705 3.787 9.761 1.00 72.81 112 PRO A O 1
ATOM 921 N N . PHE A 1 113 ? -3.414 3.509 7.632 1.00 82.25 113 PHE A N 1
ATOM 922 C CA . PHE A 1 113 ? -2.105 3.667 7.009 1.00 82.25 113 PHE A CA 1
ATOM 923 C C . PHE A 1 113 ? -1.838 5.144 6.743 1.00 82.25 113 PHE A C 1
ATOM 925 O O . PHE A 1 113 ? -0.740 5.634 7.012 1.00 82.25 113 PHE A O 1
ATOM 932 N N . PHE A 1 114 ? -2.860 5.861 6.273 1.00 83.38 114 PHE A N 1
ATOM 933 C CA . PHE A 1 114 ? -2.775 7.284 6.007 1.00 83.38 114 PHE A CA 1
ATOM 934 C C . PHE A 1 114 ? -3.319 8.126 7.166 1.00 83.38 114 PHE A C 1
ATOM 936 O O . PHE A 1 114 ? -4.182 7.705 7.941 1.00 83.38 114 PHE A O 1
ATOM 943 N N . GLU A 1 115 ? -2.804 9.350 7.304 1.00 81.88 115 GLU A N 1
ATOM 944 C CA . GLU A 1 115 ? -3.223 10.283 8.363 1.00 81.88 115 GLU A CA 1
ATOM 945 C C . GLU A 1 115 ? -4.725 10.607 8.298 1.00 81.88 115 GLU A C 1
ATOM 947 O O . GLU A 1 115 ? -5.380 10.802 9.327 1.00 81.88 115 GLU A O 1
ATOM 952 N N . ASP A 1 116 ? -5.283 10.664 7.088 1.00 78.25 116 ASP A N 1
ATOM 953 C CA . ASP A 1 116 ? -6.698 10.938 6.842 1.00 78.25 116 ASP A CA 1
ATOM 954 C C . ASP A 1 116 ? -7.607 9.770 7.261 1.00 78.25 116 ASP A C 1
ATOM 9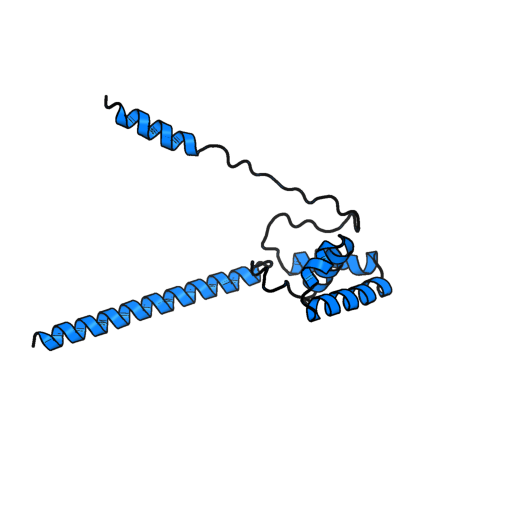56 O O . ASP A 1 116 ? -8.699 10.024 7.783 1.00 78.25 116 ASP A O 1
ATOM 960 N N . ASP A 1 117 ? -7.125 8.525 7.180 1.00 76.06 117 ASP A N 1
ATOM 961 C CA . ASP A 1 117 ? -7.812 7.349 7.726 1.00 76.06 117 ASP A CA 1
ATOM 962 C C . ASP A 1 117 ? -7.997 7.490 9.251 1.00 76.06 117 ASP A C 1
ATOM 964 O O . ASP A 1 117 ? -9.068 7.212 9.800 1.00 76.06 117 ASP A O 1
ATOM 968 N N . PHE A 1 118 ? -6.983 7.997 9.965 1.00 65.75 118 PHE A N 1
ATOM 969 C CA . PHE A 1 1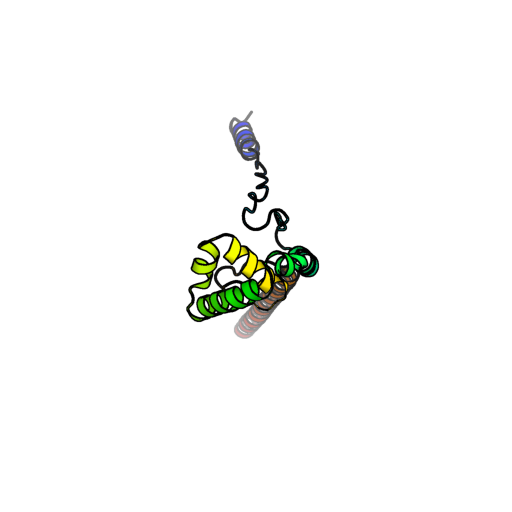18 ? -7.050 8.170 11.422 1.00 65.75 118 PHE A CA 1
ATOM 970 C C . PHE A 1 118 ? -8.073 9.231 11.841 1.00 65.75 118 PHE A C 1
ATOM 972 O O . PHE A 1 118 ? -8.784 9.059 12.836 1.00 65.75 118 PHE A O 1
ATOM 979 N N . ARG A 1 119 ? -8.186 10.330 11.081 1.00 61.81 119 ARG A N 1
ATOM 980 C CA . ARG A 1 119 ? -9.180 11.384 11.356 1.00 61.81 119 ARG A CA 1
ATOM 981 C C . ARG A 1 119 ? -10.598 10.836 11.241 1.00 61.81 119 ARG A C 1
ATOM 983 O O . ARG A 1 119 ? -11.428 11.145 12.096 1.00 61.81 119 ARG A O 1
ATOM 990 N N . TYR A 1 120 ? -10.847 9.987 10.245 1.00 63.25 120 TYR A N 1
ATOM 991 C CA . TYR A 1 120 ? -12.123 9.297 10.091 1.00 63.25 120 TYR A CA 1
ATOM 992 C C . TYR A 1 120 ? -12.428 8.400 11.298 1.00 63.25 120 TYR A C 1
ATOM 994 O O . TYR A 1 120 ? -13.496 8.523 11.901 1.00 63.25 120 TYR A O 1
ATOM 1002 N N . TYR A 1 121 ? -11.472 7.569 11.723 1.00 66.25 121 TYR A N 1
ATOM 1003 C CA . TYR A 1 121 ? -11.644 6.686 12.880 1.00 66.25 121 TYR A CA 1
ATOM 1004 C C . TYR A 1 121 ? -11.864 7.447 14.193 1.00 66.25 121 TYR A C 1
ATOM 1006 O O . TYR A 1 121 ? -12.776 7.116 14.954 1.00 66.25 121 TYR A O 1
ATOM 1014 N N . ALA A 1 122 ? -11.077 8.491 14.462 1.00 68.56 122 ALA A N 1
ATOM 1015 C CA . ALA A 1 122 ? -11.233 9.315 15.658 1.00 68.56 122 ALA A CA 1
ATOM 1016 C C . ALA A 1 122 ? -12.594 10.029 15.683 1.00 68.56 122 ALA A C 1
ATOM 1018 O O . ALA A 1 122 ? -13.265 10.050 16.718 1.00 68.56 122 ALA A O 1
ATOM 1019 N N . GLN A 1 123 ? -13.035 10.567 14.544 1.00 68.88 123 GLN A N 1
ATOM 1020 C CA . GLN A 1 123 ? -14.346 11.198 14.421 1.00 68.88 123 GLN A CA 1
ATOM 1021 C C . GLN A 1 123 ? -15.480 10.180 14.610 1.00 68.88 123 GLN A C 1
ATOM 1023 O O . GLN A 1 123 ? -16.431 10.450 15.344 1.00 68.88 123 GLN A O 1
ATOM 1028 N N . PHE A 1 124 ? -15.364 8.991 14.016 1.00 72.31 124 PHE A N 1
ATOM 1029 C CA . PHE A 1 124 ? -16.333 7.910 14.177 1.00 72.31 124 PHE A CA 1
ATOM 1030 C C . PHE A 1 124 ? -16.455 7.461 15.641 1.00 72.31 124 PHE A C 1
ATOM 1032 O O . PHE A 1 124 ? -17.564 7.379 16.168 1.00 72.31 124 PHE A O 1
ATOM 1039 N N . GLN A 1 125 ? -15.330 7.249 16.331 1.00 73.06 125 GLN A N 1
ATOM 1040 C CA . GLN A 1 125 ? -15.302 6.875 17.751 1.00 73.06 125 GLN A CA 1
ATOM 1041 C C . GLN A 1 125 ? -15.950 7.941 18.642 1.00 73.06 125 GLN A C 1
ATOM 1043 O O . GLN A 1 125 ? -16.741 7.607 19.525 1.00 73.06 125 GLN A O 1
ATOM 1048 N N . GLN A 1 126 ? -15.673 9.225 18.391 1.00 73.69 126 GLN A N 1
ATOM 1049 C CA . GLN A 1 126 ? -16.311 10.323 19.123 1.00 73.69 126 GLN A CA 1
ATOM 1050 C C . GLN A 1 126 ? -17.830 10.336 18.913 1.00 73.69 126 GLN A C 1
ATOM 1052 O O . GLN A 1 126 ? -18.577 10.424 19.887 1.00 73.69 126 GLN A O 1
ATOM 1057 N N . VAL A 1 127 ? -18.301 10.198 17.669 1.00 81.44 127 VAL A N 1
ATOM 1058 C CA . VAL A 1 127 ? -19.740 10.139 17.354 1.00 81.44 127 VAL A CA 1
ATOM 1059 C C . VAL A 1 127 ? -20.407 8.945 18.041 1.00 81.44 127 VAL A C 1
ATOM 1061 O O . VAL A 1 127 ? -21.473 9.100 18.639 1.00 81.44 127 VAL A O 1
ATOM 1064 N N . LEU A 1 128 ? -19.772 7.772 18.020 1.00 86.50 128 LEU A N 1
ATOM 1065 C CA . LEU A 1 128 ? -20.287 6.566 18.666 1.00 86.50 128 LEU A CA 1
ATOM 1066 C C . LEU A 1 128 ? -20.429 6.755 20.188 1.00 86.50 128 LEU A C 1
ATOM 1068 O O . LEU A 1 128 ? -21.465 6.422 20.765 1.00 86.50 128 LEU A O 1
ATOM 1072 N N . LEU A 1 129 ? -19.426 7.367 20.826 1.00 87.94 129 LEU A N 1
ATOM 1073 C CA . LEU A 1 129 ? -19.454 7.750 22.241 1.00 87.94 129 LEU A CA 1
ATOM 1074 C C . LEU A 1 129 ? -20.608 8.708 22.560 1.00 87.94 129 LEU A C 1
ATOM 1076 O O . LEU A 1 129 ? -21.332 8.491 23.533 1.00 87.94 129 LEU A O 1
ATOM 1080 N N . PHE A 1 130 ? -20.826 9.732 21.730 1.00 88.88 130 PHE A N 1
ATOM 1081 C CA . PHE A 1 130 ? -21.951 10.657 21.896 1.00 88.88 130 PHE A CA 1
ATOM 1082 C C . PHE A 1 130 ? -23.306 9.944 21.818 1.00 88.88 130 PHE A C 1
ATOM 1084 O O . PHE A 1 130 ? -24.175 10.195 22.655 1.00 88.88 130 PHE A O 1
ATOM 1091 N N . ILE A 1 131 ? -23.481 9.023 20.865 1.00 91.56 131 ILE A N 1
ATOM 1092 C CA . ILE A 1 131 ? -24.713 8.230 20.726 1.00 91.56 131 ILE A CA 1
ATOM 1093 C C . ILE A 1 131 ? -24.962 7.388 21.985 1.00 91.56 131 ILE A C 1
ATOM 1095 O O . ILE A 1 131 ? -26.079 7.380 22.507 1.00 91.56 131 ILE A O 1
ATOM 1099 N N . ILE A 1 132 ? -23.926 6.726 22.512 1.00 92.25 132 ILE A N 1
ATOM 1100 C CA . ILE A 1 132 ? -24.022 5.918 23.737 1.00 92.25 132 ILE A CA 1
ATOM 1101 C C . ILE A 1 132 ? -24.438 6.786 24.933 1.00 92.25 132 ILE A C 1
ATOM 1103 O O . ILE A 1 132 ? -25.357 6.418 25.668 1.00 92.25 132 ILE A O 1
ATOM 1107 N N . ILE A 1 133 ? -23.815 7.955 25.114 1.00 93.50 133 ILE A N 1
ATOM 1108 C CA . ILE A 1 133 ? -24.130 8.877 26.217 1.00 93.50 133 ILE A CA 1
ATOM 1109 C C . ILE A 1 133 ? -25.586 9.346 26.139 1.00 93.50 133 ILE A C 1
ATOM 1111 O O . ILE A 1 133 ? -26.303 9.297 27.141 1.00 93.50 133 ILE A O 1
ATOM 1115 N N . ILE A 1 134 ? -26.052 9.754 24.955 1.00 94.62 134 ILE A N 1
ATOM 1116 C CA . ILE A 1 134 ? -27.448 10.166 24.748 1.00 94.62 134 ILE A CA 1
ATOM 1117 C C . ILE A 1 134 ? -28.399 9.008 25.072 1.00 94.62 134 ILE A C 1
ATOM 1119 O O . ILE A 1 134 ? -29.394 9.212 25.771 1.00 94.62 134 ILE A O 1
ATOM 1123 N N . GLY A 1 135 ? -28.075 7.787 24.637 1.00 92.81 135 GLY A N 1
ATOM 1124 C CA . GLY A 1 135 ? -28.852 6.589 24.953 1.00 92.81 135 GLY A CA 1
ATOM 1125 C C . GLY A 1 135 ? -28.991 6.349 26.461 1.00 92.81 135 GLY A C 1
ATOM 1126 O O . GLY A 1 135 ? -30.098 6.111 26.948 1.00 92.81 135 GLY A O 1
ATOM 1127 N N . ILE A 1 136 ? -27.899 6.488 27.218 1.00 94.12 136 ILE A N 1
ATOM 1128 C CA . ILE A 1 136 ? -27.894 6.339 28.684 1.00 94.12 136 ILE A CA 1
ATOM 1129 C C . ILE A 1 136 ? -28.746 7.423 29.358 1.00 94.12 136 ILE A C 1
ATOM 1131 O O . ILE A 1 136 ? -29.522 7.120 30.271 1.00 94.12 136 ILE A O 1
ATOM 1135 N N . ILE A 1 137 ? -28.640 8.677 28.910 1.00 94.25 137 ILE A N 1
ATOM 1136 C CA . ILE A 1 137 ? -29.431 9.792 29.451 1.00 94.25 137 ILE A CA 1
ATOM 1137 C C . ILE A 1 137 ? -30.925 9.538 29.225 1.00 94.25 137 ILE A C 1
ATOM 1139 O O . ILE A 1 137 ? -31.714 9.628 30.168 1.00 94.25 137 ILE A O 1
ATOM 1143 N N . LEU A 1 138 ? -31.318 9.163 28.005 1.00 94.25 138 LEU A N 1
ATOM 1144 C CA . LEU A 1 138 ? -32.716 8.885 27.671 1.00 94.25 138 LEU A CA 1
ATOM 1145 C C . LEU A 1 138 ? -33.273 7.706 28.476 1.00 94.25 138 LEU A C 1
ATOM 1147 O O . LEU A 1 138 ? -34.361 7.813 29.043 1.00 94.25 138 LEU A O 1
ATOM 1151 N N . ALA A 1 139 ? -32.514 6.614 28.597 1.00 93.19 139 ALA A N 1
ATOM 1152 C CA . ALA A 1 139 ? -32.904 5.472 29.419 1.00 93.19 139 ALA A CA 1
ATOM 1153 C C . ALA A 1 139 ? -33.100 5.872 30.893 1.00 93.19 139 ALA A C 1
ATOM 1155 O O . ALA A 1 139 ? -34.091 5.490 31.518 1.00 93.19 139 ALA A O 1
ATOM 1156 N N . SER A 1 140 ? -32.203 6.704 31.429 1.00 91.31 140 SER A N 1
ATOM 1157 C CA . SER A 1 140 ? -32.280 7.196 32.809 1.00 91.31 140 SER A CA 1
ATOM 1158 C C . SER A 1 140 ? -33.524 8.059 33.046 1.00 91.31 140 SER A C 1
ATOM 1160 O O . SER A 1 140 ? -34.198 7.902 34.066 1.00 91.31 140 SER A O 1
ATOM 1162 N N . ILE A 1 141 ? -33.878 8.924 32.087 1.00 94.44 141 ILE A N 1
ATOM 1163 C CA . ILE A 1 141 ? -35.103 9.739 32.138 1.00 94.44 141 ILE A CA 1
ATOM 1164 C C . ILE A 1 141 ? -36.345 8.841 32.141 1.00 94.44 141 ILE A C 1
ATOM 1166 O O . ILE A 1 141 ? -37.230 9.026 32.978 1.00 94.44 141 ILE A O 1
ATOM 1170 N N . ILE A 1 142 ? -36.405 7.844 31.252 1.00 93.75 142 ILE A N 1
ATOM 1171 C CA . ILE A 1 142 ? -37.537 6.910 31.158 1.00 93.75 142 ILE A CA 1
ATOM 1172 C C . ILE A 1 142 ? -37.730 6.157 32.479 1.00 93.75 142 ILE A C 1
ATOM 1174 O O . ILE A 1 142 ? -38.843 6.116 33.009 1.00 93.75 142 ILE A O 1
ATOM 1178 N N . VAL A 1 143 ? -36.651 5.605 33.044 1.00 93.00 143 VAL A N 1
ATOM 1179 C CA . VAL A 1 143 ? -36.688 4.902 34.335 1.00 93.00 143 VAL A CA 1
ATOM 1180 C C . VAL A 1 143 ? -37.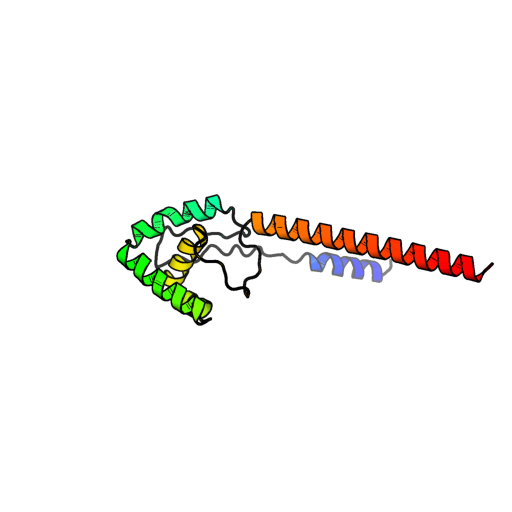147 5.840 35.453 1.00 93.00 143 VAL A C 1
ATOM 1182 O O . VAL A 1 143 ? -38.025 5.474 36.237 1.00 93.00 143 VAL A O 1
ATOM 1185 N N . GLY A 1 144 ? -36.622 7.068 35.500 1.00 92.00 144 GLY A N 1
ATOM 1186 C CA . GLY A 1 144 ? -37.024 8.082 36.475 1.00 92.00 144 GLY A CA 1
ATOM 1187 C C . GLY A 1 144 ? -38.521 8.401 36.417 1.00 92.00 144 GLY A C 1
ATOM 1188 O O . GLY A 1 144 ? -39.203 8.363 37.443 1.00 92.00 144 GLY A O 1
ATOM 1189 N N . VAL A 1 145 ? -39.062 8.634 35.216 1.00 91.56 145 VAL A N 1
ATOM 1190 C CA . VAL A 1 145 ? -40.500 8.872 35.001 1.00 91.56 145 VAL A CA 1
ATOM 1191 C C . VAL A 1 145 ? -41.331 7.673 35.457 1.00 91.56 145 VAL A C 1
ATOM 1193 O O . VAL A 1 145 ? -42.354 7.851 36.123 1.00 91.56 145 VAL A O 1
ATOM 1196 N N . PHE A 1 146 ? -40.891 6.451 35.152 1.00 90.38 146 PHE A N 1
ATOM 1197 C CA . PHE A 1 146 ? -41.606 5.234 35.531 1.00 90.38 146 PHE A CA 1
ATOM 1198 C C . PHE A 1 146 ? -41.661 5.046 37.055 1.00 90.38 146 PHE A C 1
ATOM 1200 O O . PHE A 1 146 ? -42.714 4.719 37.605 1.00 90.38 146 PHE A O 1
ATOM 1207 N N . ILE A 1 147 ? -40.552 5.315 37.755 1.00 90.44 147 ILE A N 1
ATOM 1208 C CA . ILE A 1 147 ? -40.482 5.265 39.223 1.00 90.44 147 ILE A CA 1
ATOM 1209 C C . ILE A 1 147 ? -41.406 6.315 39.849 1.00 90.44 147 ILE A C 1
ATOM 1211 O O . ILE A 1 147 ? -42.143 5.992 40.781 1.00 90.44 147 ILE A O 1
ATOM 1215 N N . ILE A 1 148 ? -41.402 7.552 39.337 1.00 90.44 148 ILE A N 1
ATOM 1216 C CA . ILE A 1 148 ? -42.277 8.626 39.833 1.00 90.44 148 ILE A CA 1
ATOM 1217 C C . ILE A 1 148 ? -43.747 8.258 39.624 1.00 90.44 148 ILE A C 1
ATOM 1219 O O . ILE A 1 148 ? -44.549 8.411 40.543 1.00 90.44 148 ILE A O 1
ATOM 1223 N N . LYS A 1 149 ? -44.100 7.734 38.443 1.00 84.12 149 LYS A N 1
ATOM 1224 C CA . LYS A 1 149 ? -45.473 7.325 38.125 1.00 84.12 149 LYS A CA 1
ATOM 1225 C C . LYS A 1 149 ? -45.960 6.180 39.013 1.00 84.12 149 LYS A C 1
ATOM 1227 O O . LYS A 1 149 ? -47.128 6.170 39.354 1.00 84.12 149 LYS A O 1
ATOM 1232 N N . LYS A 1 150 ? -45.087 5.246 39.405 1.00 81.88 150 LYS A N 1
ATOM 1233 C CA . LYS A 1 150 ? -45.444 4.119 40.287 1.00 81.88 150 LYS A CA 1
ATOM 1234 C C . LYS A 1 150 ? -45.626 4.528 41.759 1.00 81.88 150 LYS A C 1
ATOM 1236 O O . LYS A 1 150 ? -46.207 3.772 42.528 1.00 81.88 150 LYS A O 1
ATOM 1241 N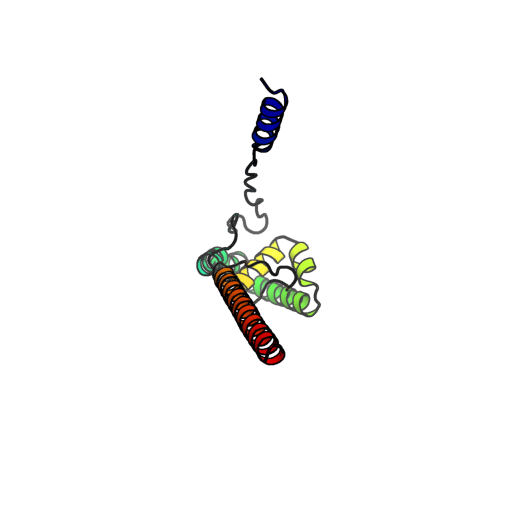 N . ARG A 1 151 ? -45.074 5.676 42.172 1.00 75.38 151 ARG A N 1
ATOM 1242 C CA . ARG A 1 151 ? -45.199 6.209 43.543 1.00 75.38 151 ARG A CA 1
ATOM 1243 C C . ARG A 1 151 ? -46.406 7.132 43.739 1.00 75.38 151 ARG A C 1
ATOM 1245 O O . ARG A 1 151 ? -46.680 7.494 44.879 1.00 75.38 151 ARG A O 1
ATOM 1252 N N . LYS A 1 152 ? -47.064 7.539 42.654 1.00 61.12 152 LYS A N 1
ATOM 1253 C CA . LYS A 1 152 ? -48.358 8.227 42.671 1.00 61.12 152 LYS A CA 1
ATOM 1254 C C . LYS A 1 152 ? -49.471 7.209 42.479 1.00 61.12 152 LYS A C 1
ATOM 1256 O O . LYS A 1 152 ? -50.540 7.439 43.073 1.00 61.12 152 LYS A O 1
#

Secondary structure (DSSP, 8-state):
--HHHHHHHHHHHHTT--------PPPP-SS-TT-----SSSBPHHHHHHHTTTHHHHH-HHHHHHHHHHHHHHHHTT-HHHHHHH-HHHHHHHHHHHHTTS----GGG-S--BHHHHHHHHHHHHHHHHHHHHHHHHHHHHHHHHHHHHH-

Organism: NCBI:txid1407055